Protein AF-A0A099PB33-F1 (afdb_monomer_lite)

Secondary structure (DSSP, 8-state):
---PPP--TT---PPP--GGGTS-TTSHHHHHHHIIIII---HHHHTT---SSSSSPPPPHHHHHHHHHHHHHTT---HHHHHHHHHH-TT-

Structure (mmCIF, N/CA/C/O backbone):
data_AF-A0A099PB33-F1
#
_entry.id   AF-A0A099PB33-F1
#
loop_
_atom_site.group_PDB
_atom_site.id
_atom_site.type_symbol
_atom_site.label_atom_id
_atom_site.label_alt_id
_atom_site.label_comp_id
_atom_site.label_asym_id
_atom_site.label_entity_id
_atom_site.label_seq_id
_atom_site.pdbx_PDB_ins_code
_atom_site.Cartn_x
_atom_site.Cartn_y
_atom_site.Cartn_z
_atom_site.occupancy
_atom_site.B_iso_or_equiv
_atom_site.auth_seq_id
_atom_site.auth_comp_id
_atom_site.auth_asym_id
_atom_site.auth_atom_id
_atom_site.pdbx_PDB_model_num
ATOM 1 N N . MET A 1 1 ? -2.591 2.219 47.203 1.00 65.81 1 MET A N 1
ATOM 2 C CA . MET A 1 1 ? -2.980 2.769 45.882 1.00 65.81 1 MET A CA 1
ATOM 3 C C . MET A 1 1 ? -2.204 2.047 44.790 1.00 65.81 1 MET A C 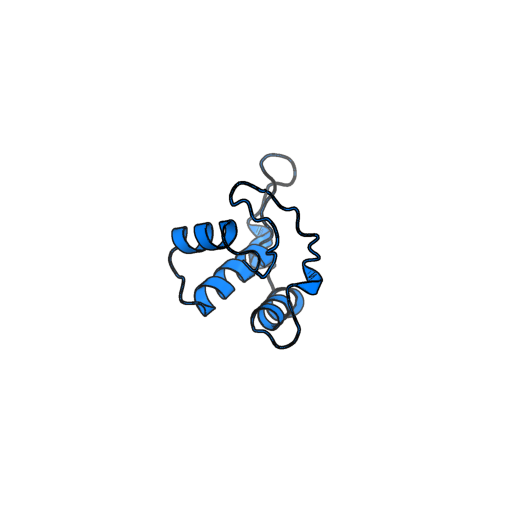1
ATOM 5 O O . MET A 1 1 ? -1.079 1.636 45.053 1.00 65.81 1 MET A O 1
ATOM 9 N N . ALA A 1 2 ? -2.795 1.860 43.607 1.00 79.12 2 ALA A N 1
ATOM 10 C CA . ALA A 1 2 ? -2.124 1.203 42.484 1.00 79.12 2 ALA A CA 1
ATOM 11 C C . ALA A 1 2 ? -0.977 2.067 41.934 1.00 79.12 2 ALA A C 1
ATOM 13 O O . ALA A 1 2 ? -1.086 3.293 41.886 1.00 79.12 2 ALA A O 1
ATOM 14 N N . ARG A 1 3 ? 0.121 1.425 41.521 1.00 88.88 3 ARG A N 1
ATOM 15 C CA . ARG A 1 3 ? 1.304 2.087 40.960 1.00 88.88 3 ARG A CA 1
ATOM 16 C C . ARG A 1 3 ? 1.311 1.890 39.444 1.00 88.88 3 ARG A C 1
ATOM 18 O O . ARG A 1 3 ? 1.518 0.776 38.970 1.00 88.88 3 ARG A O 1
ATOM 25 N N . TYR A 1 4 ? 1.047 2.956 38.695 1.00 93.56 4 TYR A N 1
ATOM 26 C CA . TYR A 1 4 ? 0.977 2.911 37.233 1.00 93.56 4 TYR A CA 1
ATOM 27 C C . TYR A 1 4 ? 2.365 2.998 36.586 1.00 93.56 4 TYR A C 1
ATOM 29 O O . TYR A 1 4 ? 3.325 3.477 37.194 1.00 93.56 4 TYR A O 1
ATOM 37 N N . LYS A 1 5 ? 2.472 2.525 35.339 1.00 91.44 5 LYS A N 1
ATOM 38 C CA . LYS A 1 5 ? 3.675 2.714 34.517 1.00 91.44 5 LYS A CA 1
ATOM 39 C C . LYS A 1 5 ? 3.800 4.187 34.121 1.00 91.44 5 LYS A C 1
ATOM 41 O O . LYS A 1 5 ? 2.793 4.842 33.862 1.00 91.44 5 LYS A O 1
ATOM 46 N N . HIS A 1 6 ? 5.031 4.685 34.054 1.00 90.69 6 HIS A N 1
ATOM 47 C CA . HIS A 1 6 ? 5.310 6.022 33.536 1.00 90.69 6 HIS A CA 1
ATOM 48 C C . HIS A 1 6 ? 4.966 6.095 32.040 1.00 90.69 6 HIS A C 1
ATOM 50 O O . HIS A 1 6 ? 5.242 5.148 31.297 1.00 90.69 6 HIS A O 1
ATOM 56 N N . TYR A 1 7 ? 4.363 7.202 31.614 1.00 92.31 7 TYR A N 1
ATOM 57 C CA . TYR A 1 7 ? 4.066 7.502 30.218 1.00 92.31 7 TYR A CA 1
ATOM 58 C C . TYR A 1 7 ? 4.474 8.946 29.917 1.00 92.31 7 TYR A C 1
ATOM 60 O O . TYR A 1 7 ? 4.236 9.841 30.726 1.00 92.31 7 TYR A O 1
ATOM 68 N N . ASP A 1 8 ? 5.083 9.150 2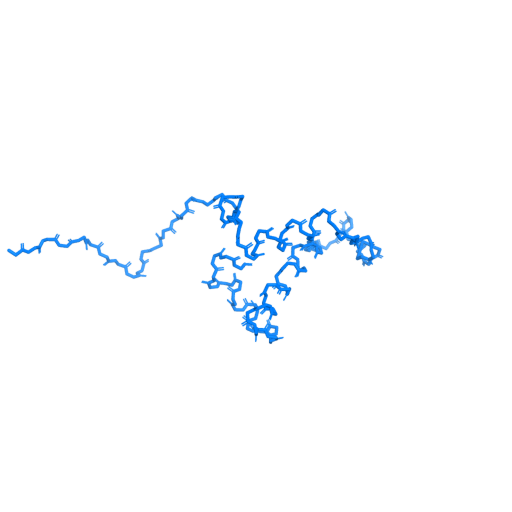8.754 1.00 92.81 8 ASP A N 1
ATOM 69 C CA . ASP A 1 8 ? 5.485 10.453 28.232 1.00 92.81 8 ASP A CA 1
ATOM 70 C C . ASP A 1 8 ? 5.091 10.510 26.752 1.00 92.81 8 ASP A C 1
ATOM 72 O O . ASP A 1 8 ? 5.472 9.642 25.966 1.00 92.81 8 ASP A O 1
ATOM 76 N N . TYR A 1 9 ? 4.295 11.512 26.380 1.00 88.44 9 TYR A N 1
ATOM 77 C CA . TYR A 1 9 ? 3.836 11.704 25.003 1.00 88.44 9 TYR A CA 1
ATOM 78 C C . TYR A 1 9 ? 4.948 12.192 24.066 1.00 88.44 9 TYR A C 1
ATOM 80 O O . TYR A 1 9 ? 4.828 12.022 22.857 1.00 88.44 9 TYR A O 1
ATOM 88 N N . ASN A 1 10 ? 6.037 12.748 24.606 1.00 93.81 10 ASN A N 1
ATOM 89 C CA . ASN A 1 10 ? 7.212 13.144 23.830 1.00 93.81 10 ASN A CA 1
ATOM 90 C C . ASN A 1 10 ? 8.197 11.983 23.618 1.00 93.81 10 ASN A C 1
ATOM 92 O O . ASN A 1 10 ? 9.198 12.138 22.918 1.00 93.81 10 ASN A O 1
ATOM 96 N N . GLN A 1 11 ? 7.941 10.815 24.218 1.00 90.00 11 GLN A N 1
ATOM 97 C CA . GLN A 1 11 ? 8.826 9.666 24.103 1.00 90.00 11 GLN A CA 1
ATOM 98 C C . GLN A 1 11 ? 8.697 9.006 22.725 1.00 90.00 11 GLN A C 1
ATOM 100 O O . GLN A 1 11 ? 7.760 8.249 22.461 1.00 90.00 11 GLN A O 1
ATOM 105 N N . THR A 1 12 ? 9.710 9.187 21.880 1.00 86.50 12 THR A N 1
ATOM 106 C CA . THR A 1 12 ? 9.880 8.376 20.668 1.00 86.50 12 THR A CA 1
ATOM 107 C C . THR A 1 12 ? 10.194 6.927 21.043 1.00 86.50 12 THR A C 1
ATOM 109 O O . THR A 1 12 ? 11.045 6.657 21.894 1.00 86.50 12 THR A O 1
ATOM 112 N N . LYS A 1 13 ? 9.533 5.971 20.385 1.00 81.75 13 LYS A N 1
ATOM 113 C CA . LYS A 1 13 ? 9.821 4.538 20.515 1.00 81.75 13 LYS A CA 1
ATOM 114 C C . LYS A 1 13 ? 10.140 3.954 19.148 1.00 81.75 13 LYS A C 1
ATOM 116 O O . LYS A 1 13 ? 9.374 4.135 18.209 1.00 81.75 13 LYS A O 1
ATOM 121 N N . MET A 1 14 ? 11.246 3.221 19.053 1.00 82.38 14 MET A N 1
ATOM 122 C CA . MET A 1 14 ? 11.519 2.365 17.902 1.00 82.38 14 MET A CA 1
ATOM 123 C C . MET A 1 14 ? 10.805 1.032 18.123 1.00 82.38 14 MET A C 1
ATOM 125 O O . MET A 1 14 ? 11.094 0.325 19.088 1.00 82.38 14 MET A O 1
ATOM 129 N N . ILE A 1 15 ? 9.855 0.706 17.250 1.00 79.19 15 ILE A N 1
ATOM 130 C CA . ILE A 1 15 ? 9.164 -0.583 17.265 1.00 79.19 15 ILE A CA 1
ATOM 131 C C . ILE A 1 15 ? 9.889 -1.481 16.257 1.00 79.19 15 ILE A C 1
ATOM 133 O O . ILE A 1 15 ? 9.909 -1.136 15.075 1.00 79.19 15 ILE A O 1
ATOM 137 N N . PRO A 1 16 ? 10.515 -2.596 16.682 1.00 82.25 16 PRO A N 1
ATOM 138 C CA . PRO A 1 16 ? 11.103 -3.533 15.737 1.00 82.25 16 PRO A CA 1
ATOM 139 C C . PRO A 1 16 ? 9.978 -4.122 14.887 1.00 82.25 16 PRO A C 1
ATOM 141 O O . PRO A 1 16 ? 9.056 -4.747 15.410 1.00 82.25 16 PRO A O 1
ATOM 144 N N . LEU A 1 17 ? 10.041 -3.884 13.579 1.00 78.25 17 LEU A N 1
ATOM 145 C CA . LEU A 1 17 ? 8.981 -4.235 12.648 1.00 78.25 17 LEU A CA 1
ATOM 146 C C . LEU A 1 17 ? 9.537 -5.132 11.546 1.00 78.25 17 LEU A C 1
ATOM 148 O O . LEU A 1 17 ? 10.522 -4.799 10.889 1.00 78.25 17 LEU A O 1
ATOM 152 N N . ARG A 1 18 ? 8.884 -6.273 11.340 1.00 85.38 18 ARG A N 1
ATOM 153 C CA . ARG A 1 18 ? 9.078 -7.125 10.166 1.00 85.38 18 ARG A CA 1
ATOM 154 C C . ARG A 1 18 ? 7.829 -6.991 9.313 1.00 85.38 18 ARG A C 1
ATOM 156 O O . ARG A 1 18 ? 6.766 -7.431 9.733 1.00 85.38 18 ARG A O 1
ATOM 163 N N . PHE A 1 19 ? 7.946 -6.387 8.134 1.00 76.75 19 PHE A N 1
ATOM 164 C CA . PHE A 1 19 ? 6.792 -6.141 7.258 1.00 76.75 19 PHE A CA 1
ATOM 165 C C . PHE A 1 19 ? 6.047 -7.427 6.882 1.00 76.75 19 PHE A C 1
ATOM 167 O O . PHE A 1 19 ? 4.820 -7.449 6.904 1.00 76.75 19 PHE A O 1
ATOM 174 N N . ALA A 1 20 ? 6.782 -8.520 6.652 1.00 80.19 20 ALA A N 1
ATOM 175 C CA . ALA A 1 20 ? 6.202 -9.839 6.396 1.00 80.19 20 ALA A CA 1
ATOM 176 C C . ALA A 1 20 ? 5.310 -10.344 7.549 1.00 80.19 20 ALA A C 1
ATOM 178 O O . ALA A 1 20 ? 4.357 -11.071 7.305 1.00 80.19 20 ALA A O 1
ATOM 179 N N . ASP A 1 21 ? 5.582 -9.915 8.786 1.00 85.38 21 ASP A N 1
ATOM 180 C CA . ASP A 1 21 ? 4.791 -10.265 9.968 1.00 85.38 21 ASP A CA 1
ATOM 181 C C . ASP A 1 21 ? 3.702 -9.213 10.271 1.00 85.38 21 ASP A C 1
ATOM 183 O O . ASP A 1 21 ? 2.977 -9.346 11.251 1.00 85.38 21 ASP A O 1
ATOM 187 N N . GLN A 1 22 ? 3.582 -8.122 9.509 1.00 83.56 22 GLN A N 1
ATOM 188 C CA . GLN A 1 22 ? 2.479 -7.160 9.681 1.00 83.56 22 GLN A CA 1
ATOM 189 C C . GLN A 1 22 ? 1.265 -7.542 8.840 1.00 83.56 22 GLN A C 1
ATOM 191 O O . GLN A 1 22 ? 0.125 -7.339 9.256 1.00 83.56 22 GLN A O 1
ATOM 196 N N . ILE A 1 23 ? 1.515 -8.121 7.669 1.00 87.31 23 ILE A N 1
ATOM 197 C CA . ILE A 1 23 ? 0.480 -8.544 6.738 1.00 87.31 23 ILE A CA 1
ATOM 198 C C . ILE A 1 23 ? 0.076 -9.979 7.093 1.00 87.31 23 ILE A C 1
ATOM 200 O O . ILE A 1 23 ? 0.702 -10.948 6.669 1.00 87.31 23 ILE A O 1
ATOM 204 N N . GLN A 1 24 ? -0.946 -10.108 7.937 1.00 89.38 24 GLN A N 1
ATOM 205 C CA . GLN A 1 24 ? -1.355 -11.389 8.513 1.00 89.38 24 GLN A CA 1
ATOM 206 C C . GLN A 1 24 ? -2.254 -12.202 7.567 1.00 89.38 24 GLN A C 1
ATOM 208 O O . GLN A 1 24 ? -3.167 -11.637 6.965 1.00 89.38 24 GLN A O 1
ATOM 213 N N . PRO A 1 25 ? -2.073 -13.533 7.466 1.00 91.50 25 PRO A N 1
ATOM 214 C CA . PRO A 1 25 ? -2.969 -14.385 6.690 1.00 91.50 25 PRO A CA 1
ATOM 215 C C . PRO A 1 25 ? -4.440 -14.212 7.089 1.00 91.50 25 PRO A C 1
ATOM 217 O O . PRO A 1 25 ? -4.772 -14.086 8.267 1.00 91.50 25 PRO A O 1
ATOM 220 N N . GLY A 1 26 ? -5.330 -14.228 6.095 1.00 91.69 26 GLY A N 1
ATOM 221 C CA . GLY A 1 26 ? -6.772 -14.060 6.299 1.00 91.69 26 GLY A CA 1
ATOM 222 C C . GLY A 1 26 ? -7.248 -12.607 6.383 1.00 91.69 26 GLY A C 1
ATOM 223 O O . GLY A 1 26 ? -8.456 -12.383 6.449 1.00 91.69 26 GLY A O 1
ATOM 224 N N . THR A 1 27 ? -6.348 -11.618 6.337 1.00 92.50 27 THR A N 1
ATOM 225 C CA . THR A 1 27 ? -6.746 -10.213 6.188 1.00 92.50 27 THR A CA 1
ATOM 226 C C . THR A 1 27 ? -6.874 -9.804 4.719 1.00 92.50 27 THR A C 1
ATOM 228 O O . THR A 1 27 ? -6.395 -10.479 3.796 1.00 92.50 27 THR A O 1
ATOM 231 N N . PHE A 1 28 ? -7.527 -8.665 4.488 1.00 93.31 28 PHE A N 1
ATOM 232 C CA . PHE A 1 28 ? -7.617 -8.083 3.153 1.00 93.31 28 PHE A CA 1
ATOM 233 C C . PHE A 1 28 ? -6.235 -7.674 2.630 1.00 93.31 28 PHE A C 1
ATOM 235 O O . PHE A 1 28 ? -5.916 -7.947 1.479 1.00 93.31 28 PHE A O 1
ATOM 242 N N . GLU A 1 29 ? -5.397 -7.080 3.484 1.00 92.50 29 GLU A N 1
ATOM 243 C CA . GLU A 1 29 ? -4.034 -6.650 3.159 1.00 92.50 29 GLU A CA 1
ATOM 244 C C . GLU A 1 29 ? -3.184 -7.813 2.642 1.00 92.50 29 GLU A C 1
ATOM 246 O O . GLU A 1 29 ? -2.440 -7.649 1.678 1.00 92.50 29 GLU A O 1
ATOM 251 N N . TYR A 1 30 ? -3.336 -9.001 3.235 1.00 93.31 30 TYR A N 1
ATOM 252 C CA . TYR A 1 30 ? -2.642 -10.206 2.786 1.00 93.31 30 TYR A CA 1
ATOM 253 C C . TYR A 1 30 ? -3.076 -10.641 1.395 1.00 93.31 30 TYR A C 1
ATOM 255 O O . TYR A 1 30 ? -2.235 -10.879 0.529 1.00 93.31 30 TYR A O 1
ATOM 263 N N . THR A 1 31 ? -4.387 -10.687 1.166 1.00 95.19 31 THR A N 1
ATOM 264 C CA . THR A 1 31 ? -4.941 -11.045 -0.144 1.00 95.19 31 THR A CA 1
ATOM 265 C C . THR A 1 31 ? -4.499 -10.042 -1.204 1.00 95.19 31 THR A C 1
ATOM 267 O O . THR A 1 31 ? -4.027 -10.432 -2.266 1.00 95.19 31 THR A O 1
ATOM 270 N N . LEU A 1 32 ? -4.585 -8.746 -0.896 1.00 95.81 32 LEU A N 1
ATOM 271 C CA . LEU A 1 32 ? -4.150 -7.678 -1.784 1.00 95.81 32 LEU A CA 1
ATOM 272 C C . LEU A 1 32 ? -2.658 -7.791 -2.114 1.00 95.81 32 LEU A C 1
ATOM 274 O O . LEU A 1 32 ? -2.288 -7.684 -3.280 1.00 95.81 32 LEU A O 1
ATOM 278 N N . ASN A 1 33 ? -1.810 -8.025 -1.109 1.00 94.31 33 ASN A N 1
ATOM 279 C CA . ASN A 1 33 ? -0.378 -8.190 -1.326 1.00 94.31 33 ASN A CA 1
ATOM 280 C C . ASN A 1 33 ? -0.090 -9.386 -2.242 1.00 94.31 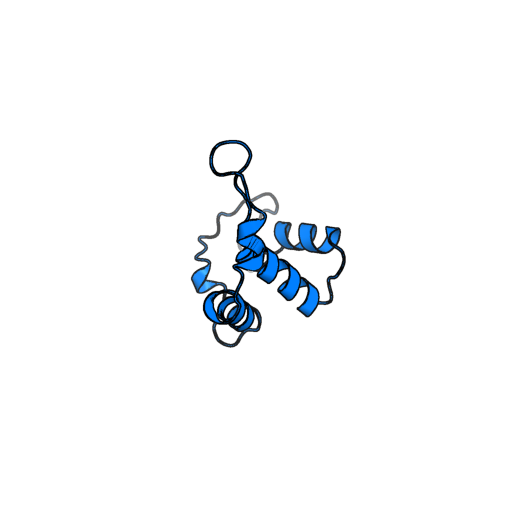33 ASN A C 1
ATOM 282 O O . ASN A 1 33 ? 0.658 -9.237 -3.202 1.00 94.31 33 ASN A O 1
ATOM 286 N N . HIS A 1 34 ? -0.713 -10.541 -1.977 1.00 94.88 34 HIS A N 1
ATOM 287 C CA . HIS A 1 34 ? -0.544 -11.740 -2.798 1.00 94.88 34 HIS A CA 1
ATOM 288 C C . HIS A 1 34 ? -0.967 -11.506 -4.248 1.00 94.88 34 HIS A C 1
ATOM 290 O O . HIS A 1 34 ? -0.197 -11.806 -5.156 1.00 94.88 34 HIS A O 1
ATOM 296 N N . VAL A 1 35 ? -2.163 -10.950 -4.459 1.00 96.62 35 VAL A N 1
ATOM 297 C CA . VAL A 1 35 ? -2.716 -10.724 -5.799 1.00 96.62 35 VAL A CA 1
ATOM 298 C C . VAL A 1 35 ? -1.836 -9.780 -6.604 1.00 96.62 35 VAL A C 1
ATOM 300 O O . VAL A 1 35 ? -1.522 -10.069 -7.754 1.00 96.62 35 VAL A O 1
ATOM 303 N N . VAL A 1 36 ? -1.394 -8.672 -6.005 1.00 96.25 36 VAL A N 1
ATOM 304 C CA . VAL A 1 36 ? -0.535 -7.718 -6.714 1.00 96.25 36 VAL A CA 1
ATOM 305 C C . VAL A 1 36 ? 0.832 -8.322 -7.048 1.00 96.25 36 VAL A C 1
ATOM 307 O O . VAL A 1 36 ? 1.337 -8.056 -8.131 1.00 96.25 36 VAL A O 1
ATOM 310 N N . ASP A 1 37 ? 1.409 -9.137 -6.161 1.00 94.06 37 ASP A N 1
ATOM 311 C CA . ASP A 1 37 ? 2.756 -9.692 -6.361 1.00 94.06 37 ASP A CA 1
ATOM 312 C C . ASP A 1 37 ? 2.797 -10.913 -7.287 1.00 94.06 37 ASP A C 1
ATOM 314 O O . ASP A 1 37 ? 3.822 -11.155 -7.919 1.00 94.06 37 ASP A O 1
ATOM 318 N N . ASN A 1 38 ? 1.721 -11.704 -7.347 1.00 95.50 38 ASN A N 1
ATOM 319 C CA . ASN A 1 38 ? 1.743 -13.016 -8.007 1.00 95.50 38 ASN A CA 1
ATOM 320 C C . ASN A 1 38 ? 0.748 -13.146 -9.164 1.00 95.50 38 ASN A C 1
ATOM 322 O O . ASN A 1 38 ? 0.996 -13.926 -10.081 1.00 95.50 38 ASN A O 1
ATOM 326 N N . ASP A 1 39 ? -0.363 -12.405 -9.132 1.00 95.88 39 ASP A N 1
ATOM 327 C CA . ASP A 1 39 ? -1.497 -12.642 -10.033 1.00 95.88 39 ASP A CA 1
ATOM 328 C C . ASP A 1 39 ? -1.691 -11.515 -11.068 1.00 95.88 39 ASP A C 1
ATOM 330 O O . ASP A 1 39 ? -2.394 -11.706 -12.063 1.00 95.88 39 ASP A O 1
ATOM 334 N N . LEU A 1 40 ? -1.079 -10.340 -10.862 1.00 95.38 40 LEU A N 1
ATOM 335 C CA . LEU A 1 40 ? -1.173 -9.197 -11.774 1.00 95.38 40 LEU A CA 1
ATOM 336 C C . LEU A 1 40 ? 0.090 -9.029 -12.626 1.00 95.38 40 LEU A C 1
ATOM 338 O O . LEU A 1 40 ? 1.201 -8.946 -12.111 1.00 95.38 40 LEU A O 1
ATOM 342 N N . ASP A 1 41 ? -0.096 -8.873 -13.938 1.00 94.25 41 ASP A N 1
ATOM 343 C CA . ASP A 1 41 ? 0.971 -8.438 -14.841 1.00 94.25 41 ASP A CA 1
ATOM 344 C C . ASP A 1 41 ? 1.126 -6.910 -14.783 1.00 94.25 41 ASP A C 1
ATOM 346 O O . ASP A 1 41 ? 0.279 -6.151 -15.264 1.00 94.25 41 ASP A O 1
ATOM 350 N N . LEU A 1 42 ? 2.226 -6.461 -14.176 1.00 92.69 42 LEU A N 1
ATOM 351 C CA . LEU A 1 42 ? 2.572 -5.047 -14.017 1.00 92.69 42 LEU A CA 1
ATOM 352 C C . LEU A 1 42 ? 3.564 -4.543 -15.078 1.00 92.69 42 LEU A C 1
ATOM 354 O O . LEU A 1 42 ? 3.955 -3.375 -15.034 1.00 92.69 42 LEU A O 1
ATOM 358 N N . SER A 1 43 ? 3.927 -5.364 -16.072 1.00 91.19 43 SER A N 1
ATOM 359 C CA . SER A 1 43 ? 4.900 -5.007 -17.121 1.00 91.19 43 SER A CA 1
ATOM 360 C C . SER A 1 43 ? 4.530 -3.740 -17.905 1.00 91.19 43 SER A C 1
ATOM 362 O O . SER A 1 43 ? 5.400 -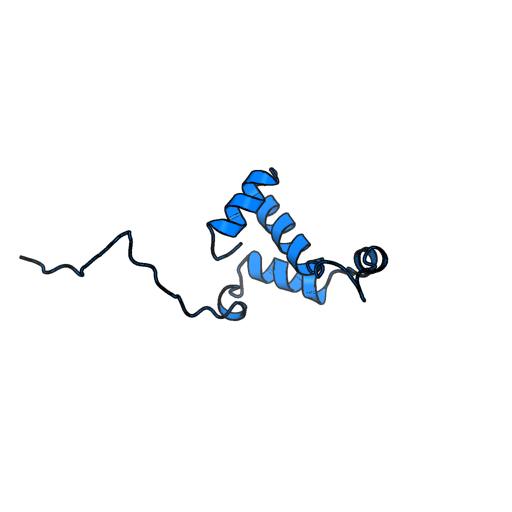3.032 -18.416 1.00 91.19 43 SER A O 1
ATOM 364 N N . VAL A 1 44 ? 3.241 -3.389 -17.942 1.00 90.69 44 VAL A N 1
ATOM 365 C CA . VAL A 1 44 ? 2.729 -2.147 -18.543 1.00 90.69 44 VAL A CA 1
ATOM 366 C C . VAL A 1 44 ? 3.290 -0.873 -17.891 1.00 90.69 44 VAL A C 1
ATOM 368 O O . VAL A 1 44 ? 3.333 0.182 -18.531 1.00 90.69 44 VAL A 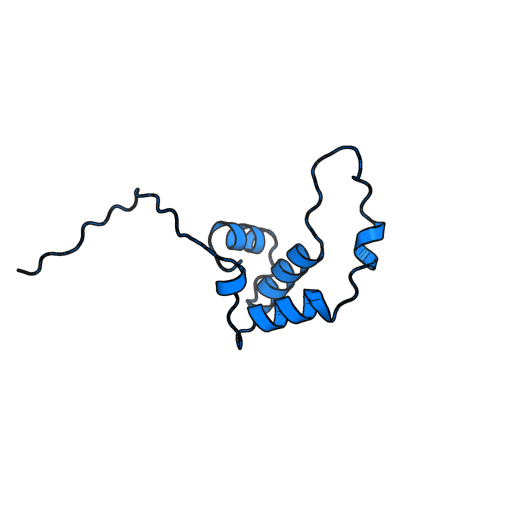O 1
ATOM 371 N N . PHE A 1 45 ? 3.707 -0.940 -16.623 1.00 89.69 45 PHE A N 1
ATOM 372 C CA . PHE A 1 45 ? 4.297 0.193 -15.912 1.00 89.69 45 PHE A CA 1
ATOM 373 C C . PHE A 1 45 ? 5.795 0.331 -16.192 1.00 89.69 45 PHE A C 1
ATOM 375 O O . PHE A 1 45 ? 6.280 1.458 -16.306 1.00 89.69 45 PHE A O 1
ATOM 382 N N . GLU A 1 46 ? 6.499 -0.786 -16.383 1.00 86.31 46 GLU A N 1
ATOM 383 C CA . GLU A 1 46 ? 7.953 -0.829 -16.588 1.00 86.31 46 GLU A CA 1
ATOM 384 C C . GLU A 1 46 ? 8.394 0.033 -17.771 1.00 86.31 46 GLU A C 1
ATOM 386 O O . GLU A 1 46 ? 9.322 0.833 -17.665 1.00 86.31 46 GLU A O 1
ATOM 391 N N . SER A 1 47 ? 7.657 -0.020 -18.886 1.00 84.50 47 SER A N 1
ATOM 392 C CA . SER A 1 47 ? 8.010 0.722 -20.103 1.00 84.50 47 SER A CA 1
ATOM 393 C C . SER A 1 47 ? 7.970 2.250 -19.943 1.00 84.50 47 SER A C 1
ATOM 395 O O . SER A 1 47 ? 8.396 2.978 -20.847 1.00 84.50 47 SER A O 1
ATOM 397 N N . ARG A 1 48 ? 7.410 2.760 -18.836 1.00 83.81 48 ARG A N 1
ATOM 398 C CA . ARG A 1 48 ? 7.323 4.196 -18.539 1.00 83.81 48 ARG A CA 1
ATOM 399 C C . ARG A 1 48 ? 8.516 4.723 -17.749 1.00 83.81 48 ARG A C 1
ATOM 401 O O . ARG A 1 48 ? 8.725 5.937 -17.754 1.00 83.81 48 ARG A O 1
ATOM 408 N N . TYR A 1 49 ? 9.290 3.857 -17.103 1.00 85.31 49 TYR A N 1
ATOM 409 C CA . TYR A 1 49 ? 10.466 4.264 -16.344 1.00 85.31 49 TYR A CA 1
ATOM 410 C C . TYR A 1 49 ? 11.703 4.323 -17.248 1.00 85.31 49 TYR A C 1
ATOM 412 O O . TYR A 1 49 ? 11.922 3.471 -18.104 1.00 85.31 49 TYR A O 1
ATOM 420 N N . ARG A 1 50 ? 12.482 5.403 -17.108 1.00 81.44 50 ARG A N 1
ATOM 421 C CA . ARG A 1 50 ? 13.737 5.661 -17.841 1.00 81.44 50 ARG A CA 1
ATOM 422 C C . ARG A 1 50 ? 14.733 6.371 -16.926 1.00 81.44 50 ARG A C 1
ATOM 424 O O . ARG A 1 50 ? 15.172 7.485 -17.209 1.00 81.44 50 ARG A O 1
ATOM 431 N N . ASN A 1 51 ? 14.994 5.776 -15.770 1.00 83.50 51 ASN A N 1
ATOM 432 C CA . ASN A 1 51 ? 15.757 6.379 -14.677 1.00 83.50 51 ASN A CA 1
ATOM 433 C C . ASN A 1 51 ? 16.940 5.509 -14.219 1.00 83.50 51 ASN A C 1
ATOM 435 O O . ASN A 1 51 ? 17.358 5.608 -13.071 1.00 83.50 51 ASN A O 1
ATOM 439 N N . ASP A 1 52 ? 17.511 4.708 -15.124 1.00 81.31 52 ASP A N 1
ATOM 440 C CA . ASP A 1 52 ? 18.605 3.774 -14.809 1.00 81.31 52 ASP A CA 1
ATOM 441 C C . ASP A 1 52 ? 19.902 4.465 -14.357 1.00 81.31 52 ASP A C 1
ATOM 443 O O . ASP A 1 52 ? 20.698 3.885 -13.624 1.00 81.31 52 ASP A O 1
ATOM 447 N N . VAL A 1 53 ? 20.144 5.699 -14.818 1.00 82.56 53 VAL A N 1
ATOM 448 C CA . VAL A 1 53 ? 21.450 6.371 -14.666 1.00 82.56 53 VAL A CA 1
ATOM 449 C C . VAL A 1 53 ? 21.373 7.648 -13.831 1.00 82.56 53 VAL A C 1
ATOM 451 O O . VAL A 1 53 ? 22.308 7.955 -13.100 1.00 82.56 53 VAL A O 1
ATOM 454 N N . ASN A 1 54 ? 20.280 8.411 -13.928 1.00 82.38 54 ASN A N 1
ATOM 455 C CA . ASN A 1 54 ? 20.171 9.742 -13.329 1.00 82.38 54 ASN A CA 1
ATOM 456 C C . ASN A 1 54 ? 18.788 9.968 -12.709 1.00 82.38 54 ASN A C 1
ATOM 458 O O . ASN A 1 54 ? 17.778 9.500 -13.233 1.00 82.38 54 ASN A O 1
ATOM 462 N N . GLY A 1 55 ? 18.743 10.788 -11.657 1.00 83.50 55 GLY A N 1
ATOM 463 C CA . GLY A 1 55 ? 17.508 11.198 -10.987 1.00 83.50 55 GLY A CA 1
ATOM 464 C C . GLY A 1 55 ? 17.219 10.415 -9.707 1.00 83.50 55 GLY A C 1
ATOM 465 O O . GLY A 1 55 ? 18.036 9.630 -9.232 1.00 83.50 55 GLY A O 1
ATOM 466 N N . ALA A 1 56 ? 16.055 10.681 -9.115 1.00 86.38 56 ALA A N 1
ATOM 467 C CA . ALA A 1 56 ? 15.601 9.945 -7.943 1.00 86.38 56 ALA A CA 1
ATOM 468 C C . ALA A 1 56 ? 15.182 8.514 -8.340 1.00 86.38 56 ALA A C 1
ATOM 470 O O . ALA A 1 56 ? 14.567 8.338 -9.401 1.00 86.38 56 ALA A O 1
ATOM 471 N N . PRO A 1 57 ? 15.458 7.503 -7.495 1.00 89.25 57 PRO A N 1
ATOM 472 C CA . PRO A 1 57 ? 14.918 6.165 -7.685 1.00 89.25 57 PRO A CA 1
ATOM 473 C C . PRO A 1 57 ? 13.394 6.195 -7.813 1.00 89.25 57 PRO A C 1
ATOM 475 O O . PRO A 1 57 ? 12.713 6.987 -7.156 1.00 89.25 57 PRO A O 1
ATOM 478 N N . ALA A 1 58 ? 12.864 5.328 -8.669 1.00 90.12 58 ALA A N 1
ATOM 479 C CA . ALA A 1 58 ? 11.427 5.172 -8.813 1.00 90.12 58 ALA A CA 1
ATOM 480 C C . ALA A 1 58 ? 10.846 4.412 -7.619 1.00 90.12 58 ALA A C 1
ATOM 482 O O . ALA A 1 58 ? 11.484 3.526 -7.054 1.00 90.12 58 ALA A O 1
ATOM 483 N N . TYR A 1 59 ? 9.600 4.731 -7.281 1.00 90.56 59 TYR A N 1
ATOM 484 C CA . TYR A 1 59 ? 8.781 3.835 -6.479 1.00 90.56 59 TYR A CA 1
ATOM 485 C C . TYR A 1 59 ? 8.329 2.654 -7.337 1.00 90.56 59 TYR A C 1
ATOM 487 O O . TYR A 1 59 ? 7.890 2.857 -8.472 1.00 90.56 59 TYR A O 1
ATOM 495 N N . ASP A 1 60 ? 8.396 1.458 -6.758 1.00 91.75 60 ASP A N 1
ATOM 496 C CA . ASP A 1 60 ? 7.902 0.227 -7.365 1.00 91.75 60 ASP A CA 1
ATOM 497 C C . ASP A 1 60 ? 6.382 0.331 -7.637 1.00 91.75 60 ASP A C 1
ATOM 499 O O . ASP A 1 60 ? 5.612 0.634 -6.708 1.00 91.75 60 ASP A O 1
ATOM 503 N N . PRO A 1 61 ? 5.925 0.097 -8.884 1.00 93.69 61 PRO A N 1
ATOM 504 C CA . PRO A 1 61 ? 4.508 0.114 -9.235 1.00 93.69 61 PRO A CA 1
ATOM 505 C C . PRO A 1 61 ? 3.642 -0.818 -8.383 1.00 93.69 61 PRO A C 1
ATOM 507 O O . PRO A 1 61 ? 2.514 -0.448 -8.052 1.00 93.69 61 PRO A O 1
ATOM 510 N N . ALA A 1 62 ? 4.156 -1.986 -7.985 1.00 95.00 62 ALA A N 1
ATOM 511 C CA . ALA A 1 62 ? 3.438 -2.942 -7.148 1.00 95.00 62 ALA A CA 1
ATOM 512 C C . ALA A 1 62 ? 3.103 -2.333 -5.782 1.00 95.00 62 ALA A C 1
ATOM 514 O O . ALA A 1 62 ? 1.968 -2.420 -5.311 1.00 95.00 62 ALA A O 1
ATOM 515 N N . ILE A 1 63 ? 4.065 -1.644 -5.161 1.00 93.75 63 ILE A N 1
ATOM 516 C CA . ILE A 1 63 ? 3.867 -0.978 -3.866 1.00 93.75 63 ILE A CA 1
ATOM 517 C C . ILE A 1 63 ? 2.834 0.143 -3.999 1.00 93.75 63 ILE A C 1
ATOM 519 O O . ILE A 1 63 ? 1.893 0.219 -3.207 1.00 93.75 63 ILE A O 1
ATOM 523 N N . LEU A 1 64 ? 2.972 0.996 -5.018 1.00 94.75 64 LEU A N 1
ATOM 524 C CA . LEU A 1 64 ? 2.031 2.096 -5.243 1.00 94.75 64 LEU A CA 1
ATOM 525 C C . LEU A 1 64 ? 0.606 1.588 -5.490 1.00 94.75 64 LEU A C 1
ATOM 527 O O . LEU A 1 64 ? -0.353 2.155 -4.960 1.00 94.75 64 LEU A O 1
ATOM 531 N N . LEU A 1 65 ? 0.460 0.508 -6.259 1.00 95.88 65 LEU A N 1
ATOM 532 C CA . LEU A 1 65 ? -0.837 -0.090 -6.545 1.00 95.88 65 LEU A CA 1
ATOM 533 C C . LEU A 1 65 ? -1.487 -0.653 -5.277 1.00 95.88 65 LEU A C 1
ATOM 535 O O . LEU A 1 65 ? -2.668 -0.387 -5.040 1.00 95.88 65 LEU A O 1
ATOM 539 N N . LYS A 1 66 ? -0.723 -1.352 -4.425 1.00 95.56 66 LYS A N 1
ATOM 540 C CA . LYS A 1 66 ? -1.208 -1.830 -3.119 1.00 95.56 66 LYS A CA 1
ATOM 541 C C . LYS A 1 66 ? -1.726 -0.672 -2.266 1.00 95.56 66 LYS A C 1
ATOM 543 O O . LYS A 1 66 ? -2.843 -0.756 -1.768 1.00 95.56 66 LYS A O 1
ATOM 548 N N . VAL A 1 67 ? -0.985 0.435 -2.163 1.00 96.31 67 VAL A N 1
ATOM 549 C CA . VAL A 1 67 ? -1.409 1.620 -1.389 1.00 96.31 67 VAL A CA 1
ATOM 550 C C . VAL A 1 67 ? -2.732 2.191 -1.909 1.00 96.31 67 VAL A C 1
ATOM 552 O O . VAL A 1 67 ? -3.639 2.478 -1.124 1.00 96.31 67 VAL A O 1
ATOM 555 N N . VAL A 1 68 ? -2.873 2.340 -3.230 1.00 97.06 68 VAL A N 1
ATOM 556 C CA . VAL A 1 68 ? -4.088 2.900 -3.844 1.00 97.06 68 VAL A CA 1
ATOM 557 C C . VAL A 1 68 ? -5.289 1.972 -3.658 1.00 97.06 68 VAL A C 1
ATOM 559 O O . VAL A 1 68 ? -6.344 2.420 -3.209 1.00 97.06 68 VAL A O 1
ATOM 562 N N . LEU A 1 69 ? -5.141 0.680 -3.958 1.00 97.12 69 LEU A N 1
ATOM 563 C CA . LEU A 1 69 ? -6.222 -0.297 -3.811 1.00 97.12 69 LEU A CA 1
ATOM 564 C C . LEU A 1 69 ? -6.636 -0.456 -2.348 1.00 97.12 69 LEU A C 1
ATOM 566 O O . LEU A 1 69 ? -7.828 -0.516 -2.038 1.00 97.12 69 LEU A O 1
ATOM 570 N N . PHE A 1 70 ? -5.667 -0.445 -1.436 1.00 96.50 70 PHE A N 1
ATOM 571 C CA . PHE A 1 70 ? -5.936 -0.491 -0.012 1.00 96.50 70 PHE A CA 1
ATOM 572 C C . PHE A 1 70 ? -6.701 0.740 0.469 1.00 96.50 70 PHE A C 1
ATOM 574 O O . PHE A 1 70 ? -7.724 0.609 1.146 1.00 96.50 70 PHE A O 1
ATOM 581 N N . ALA A 1 71 ? -6.280 1.937 0.060 1.00 97.56 71 ALA A N 1
ATOM 582 C CA . ALA A 1 71 ? -7.009 3.164 0.345 1.00 97.56 71 ALA A CA 1
ATOM 583 C C . ALA A 1 71 ? -8.454 3.113 -0.157 1.00 97.56 71 ALA A C 1
ATOM 585 O O . ALA A 1 71 ? -9.381 3.455 0.582 1.00 97.56 71 ALA A O 1
ATOM 586 N N . TYR A 1 72 ? -8.655 2.644 -1.387 1.00 97.31 72 TYR A N 1
ATOM 587 C CA . TYR A 1 72 ? -9.979 2.549 -1.994 1.00 97.31 72 TYR A CA 1
ATOM 588 C C . TYR A 1 72 ? -10.863 1.535 -1.268 1.00 97.31 72 TYR A C 1
ATOM 590 O O . TYR A 1 72 ? -12.029 1.837 -1.020 1.00 97.31 72 TYR A O 1
ATOM 598 N N . SER A 1 73 ? -10.307 0.404 -0.820 1.00 95.94 73 SER A N 1
ATOM 599 C CA . SER A 1 73 ? -11.033 -0.565 0.018 1.00 95.94 73 SER A CA 1
ATOM 600 C C . SER A 1 73 ? -11.534 0.041 1.337 1.00 95.94 73 SER A C 1
ATOM 602 O O . SER A 1 73 ? -12.566 -0.370 1.862 1.00 95.94 73 SER A O 1
ATOM 604 N N . ARG A 1 74 ? -10.842 1.072 1.845 1.00 95.62 74 ARG A N 1
ATOM 605 C CA . ARG A 1 74 ? -11.202 1.832 3.052 1.00 95.62 74 ARG A CA 1
ATOM 606 C C . ARG A 1 74 ? -12.046 3.081 2.760 1.00 95.62 74 ARG A C 1
ATOM 608 O O . ARG A 1 74 ? -12.267 3.893 3.655 1.00 95.62 74 ARG A O 1
ATOM 615 N N . GLY A 1 75 ? -12.495 3.275 1.517 1.00 97.50 75 GLY A N 1
ATOM 616 C CA . GLY A 1 75 ? -13.277 4.446 1.100 1.00 97.50 75 GLY A CA 1
ATOM 617 C C . GLY A 1 75 ? -12.471 5.750 1.006 1.00 97.50 75 GLY A C 1
ATOM 618 O O . GLY A 1 75 ? -13.048 6.837 0.937 1.00 97.50 75 GLY A O 1
ATOM 619 N N . ILE A 1 76 ? -11.137 5.679 1.006 1.00 97.94 76 ILE A N 1
ATOM 620 C CA . ILE A 1 76 ? -10.249 6.843 0.925 1.00 97.94 76 ILE A CA 1
ATOM 621 C C . ILE A 1 76 ? -9.856 7.072 -0.536 1.00 97.94 76 ILE A C 1
ATOM 623 O O . ILE A 1 76 ? -8.930 6.455 -1.044 1.00 97.94 76 ILE A O 1
ATOM 627 N N . THR A 1 77 ? -10.522 8.005 -1.213 1.00 97.31 77 THR A N 1
ATOM 628 C CA . THR A 1 77 ? -10.246 8.312 -2.633 1.00 97.31 77 THR A CA 1
ATOM 629 C C . THR A 1 77 ? -9.389 9.563 -2.846 1.00 97.31 77 THR A C 1
ATOM 631 O O . THR A 1 77 ? -8.805 9.751 -3.910 1.00 97.31 77 THR A O 1
ATOM 634 N N . SER A 1 78 ? -9.283 10.431 -1.834 1.00 97.94 78 SER A N 1
ATOM 635 C CA . SER A 1 78 ? -8.489 11.662 -1.910 1.00 97.94 78 SER A CA 1
ATOM 636 C C . SER A 1 78 ? -7.002 11.362 -1.771 1.00 97.94 78 SER A C 1
ATOM 638 O O . SER A 1 78 ? -6.565 10.912 -0.715 1.00 97.94 78 SER A O 1
ATOM 640 N N . SER A 1 79 ? -6.207 11.716 -2.782 1.00 96.88 79 SER A N 1
ATOM 641 C CA . SER A 1 79 ? -4.748 11.536 -2.771 1.00 96.88 79 SER A CA 1
ATOM 642 C C . SER A 1 79 ? -4.068 12.165 -1.550 1.00 96.88 79 SER A C 1
ATOM 644 O O . SER A 1 79 ? -3.144 11.580 -0.993 1.00 96.88 79 SER A O 1
ATOM 646 N N . ARG A 1 80 ? -4.560 13.314 -1.063 1.00 97.44 80 ARG A N 1
ATOM 647 C CA . ARG A 1 80 ? -4.038 13.938 0.166 1.00 97.44 80 ARG A CA 1
ATOM 648 C C . ARG A 1 80 ? -4.323 13.094 1.404 1.00 97.44 80 ARG A C 1
ATOM 650 O O . ARG A 1 80 ? -3.457 12.983 2.263 1.00 97.44 80 ARG A O 1
ATOM 657 N N . LYS A 1 81 ? -5.515 12.494 1.485 1.00 97.94 81 LYS A N 1
ATOM 658 C CA . LYS A 1 81 ? -5.875 11.593 2.587 1.00 97.94 81 LYS A CA 1
ATOM 659 C C . LYS A 1 81 ? -5.081 10.289 2.525 1.00 97.94 81 LYS A C 1
ATOM 661 O O . LYS A 1 81 ? -4.676 9.804 3.569 1.00 97.94 81 LYS A O 1
ATOM 666 N N . ILE A 1 82 ? -4.805 9.766 1.328 1.00 97.88 82 ILE A N 1
ATOM 667 C CA . ILE A 1 82 ? -3.921 8.602 1.146 1.00 97.88 82 ILE A CA 1
ATOM 668 C C . ILE A 1 82 ? -2.511 8.935 1.642 1.00 97.88 82 ILE A C 1
ATOM 670 O O . ILE A 1 82 ? -1.968 8.225 2.479 1.00 97.88 82 ILE A O 1
ATOM 674 N N . ALA A 1 83 ? -1.951 10.067 1.206 1.00 96.88 83 ALA A N 1
ATOM 675 C CA . ALA A 1 83 ? -0.626 10.505 1.642 1.00 96.88 83 ALA A CA 1
ATOM 676 C C . ALA A 1 83 ? -0.547 10.744 3.159 1.00 96.88 83 ALA A C 1
ATOM 678 O O . ALA A 1 83 ? 0.483 10.474 3.771 1.00 96.88 83 ALA A O 1
ATOM 679 N N . GLN A 1 84 ? -1.620 11.250 3.773 1.00 97.19 84 GLN A N 1
ATOM 680 C CA . GLN A 1 84 ? -1.723 11.366 5.226 1.00 97.19 84 GLN A CA 1
ATOM 681 C C . GLN A 1 84 ? -1.764 9.985 5.896 1.00 97.19 84 GLN A C 1
ATOM 683 O O . GLN A 1 84 ? -1.034 9.757 6.858 1.00 97.19 84 GLN A O 1
ATOM 688 N N . ALA A 1 85 ? -2.549 9.049 5.355 1.00 96.25 85 ALA A N 1
ATOM 689 C CA . ALA A 1 85 ? -2.671 7.703 5.898 1.00 96.25 85 ALA A CA 1
ATOM 690 C C . ALA A 1 85 ? -1.315 6.982 5.957 1.00 96.25 85 ALA A C 1
ATOM 692 O O . ALA A 1 85 ? -0.996 6.436 7.009 1.00 96.25 85 ALA A O 1
ATOM 693 N N . CYS A 1 86 ? -0.490 7.088 4.909 1.00 94.00 86 CYS A N 1
ATOM 694 C CA . CYS A 1 86 ? 0.877 6.545 4.867 1.00 94.00 86 CYS A CA 1
ATOM 695 C C . CYS A 1 86 ? 1.843 7.159 5.893 1.00 94.00 86 CYS A C 1
ATOM 697 O O . CYS A 1 86 ? 2.852 6.549 6.226 1.00 94.00 86 CYS A O 1
ATOM 699 N N . ARG A 1 87 ? 1.585 8.373 6.394 1.00 93.62 87 ARG A N 1
ATOM 700 C CA . ARG A 1 87 ? 2.431 8.987 7.437 1.00 93.62 87 ARG A CA 1
ATOM 701 C C . ARG A 1 87 ? 2.023 8.567 8.840 1.00 93.62 87 ARG A C 1
ATOM 703 O O . ARG A 1 87 ? 2.858 8.540 9.736 1.00 93.62 87 ARG A O 1
ATOM 710 N N . GLU A 1 88 ? 0.736 8.315 9.034 1.00 91.88 88 GLU A N 1
ATOM 711 C CA . GLU A 1 88 ? 0.135 8.181 10.362 1.00 91.88 88 GLU A CA 1
ATOM 712 C C . GLU A 1 88 ? -0.202 6.727 10.724 1.00 91.88 88 GLU A C 1
ATOM 714 O O . GLU A 1 88 ? -0.372 6.419 11.901 1.00 91.88 88 GLU A O 1
ATOM 719 N N . ASN A 1 89 ? -0.289 5.819 9.745 1.00 88.31 89 ASN A N 1
ATOM 720 C CA . ASN A 1 89 ? -0.735 4.443 9.955 1.00 88.31 89 ASN A CA 1
ATOM 721 C C . ASN A 1 89 ? 0.331 3.447 9.507 1.00 88.31 89 ASN A C 1
ATOM 723 O O . ASN A 1 89 ? 0.621 3.344 8.327 1.00 88.31 89 ASN A O 1
ATOM 727 N N . VAL A 1 90 ? 0.831 2.641 10.444 1.00 82.50 90 VAL A N 1
ATOM 728 C CA . VAL A 1 90 ? 1.897 1.645 10.204 1.00 82.50 90 VAL A CA 1
ATOM 729 C C . VAL A 1 90 ? 1.515 0.567 9.176 1.00 82.50 90 VAL A C 1
ATOM 731 O O . VA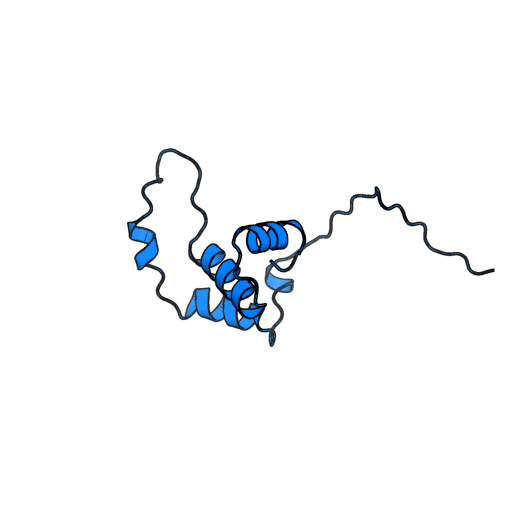L A 1 90 ? 2.391 -0.040 8.574 1.00 82.50 90 VAL A O 1
ATOM 734 N N . ILE A 1 91 ? 0.217 0.306 8.993 1.00 83.44 91 ILE A N 1
ATOM 735 C CA . ILE A 1 91 ? -0.288 -0.695 8.037 1.00 83.44 91 ILE A CA 1
ATOM 736 C C . ILE A 1 91 ? -0.311 -0.149 6.592 1.00 83.44 91 ILE A C 1
ATOM 738 O O . ILE A 1 91 ? -0.331 -0.942 5.655 1.00 83.44 91 ILE A O 1
ATOM 742 N N . PHE A 1 92 ? -0.353 1.178 6.412 1.00 86.44 92 PHE A N 1
ATOM 743 C CA . PHE A 1 92 ? -0.357 1.832 5.097 1.00 86.44 92 PHE A CA 1
ATOM 744 C C . PHE A 1 92 ? 1.053 1.962 4.522 1.00 86.44 92 PHE A C 1
ATOM 746 O O . PHE A 1 92 ? 1.149 1.940 3.276 1.00 86.44 92 PHE A O 1
#

Radius of gyration: 18.14 Å; chains: 1; bounding box: 35×28×66 Å

pLDDT: mean 90.53, std 6.28, range [65.81, 97.94]

Foldseek 3Di:
DDDDDDDDPPDDDDDDDDLVVLLDPPDPLVVLLCCLVPVDDPVVVVVVDDPPDDDDDDDDPSVVVSLCVVCVVVVNNDPVVSVVCVVPPPSD

Sequence (92 aa):
MARYKHYDYNQTKMIPLRFADQIQPGTFEYTLNHVVDNDLDLSVFESRYRNDVNGAPAYDPAILLKVVLFAYSRGITSSRKIAQACRENVIF